Protein AF-A0A920MH54-F1 (afdb_monomer)

Foldseek 3Di:
DAPDVVDDDDDPVVVVVLLVCLVVVHADPVRHHGAAEDQDDPVVCVVDDDPRHDYHHCLCCDVVNVNDPVSNVCCCCVVVVPD

Radius of gyration: 14.31 Å; Cα contacts (8 Å, |Δi|>4): 82; chains: 1; bounding box: 32×32×33 Å

Nearest PDB structures (foldseek):
  6bev-assembly1_A  TM=6.024E-01  e=5.017E-02  Homo sapiens
  3nt6-assembly1_B  TM=6.662E-01  e=1.847E-01  Shewanella loihica PV-4
  3ntd-assembly1_B  TM=6.597E-01  e=2.119E-01  Shewanella loihica PV-4
  4ocg-assembly1_A  TM=6.549E-01  e=2.788E-01  Shewanella loihica PV-4
  3nta-assembly1_A  TM=6.634E-01  e=3.198E-01  Shewanella loihica PV-4

Mean predicted aligned error: 5.27 Å

Secondary structure (DSSP, 8-state):
-EEETTEE---HHHHHHHHHHHHTTPPPTTSPPP--EE-S-HHHHTT---TTPEE--GGGS-GGGT--HHHHHHHHHHHH---

pLDDT: mean 87.74, std 8.48, range [51.94, 96.38]

Solvent-accessible surface area (backbone atoms only — not comparable to full-atom values): 5182 Å² total; per-residue (Å²): 96,73,86,48,92,99,40,74,60,76,57,71,69,56,51,52,49,53,51,53,35,44,77,67,73,46,57,47,97,89,68,46,81,68,82,48,76,40,49,54,54,67,81,55,48,75,78,58,67,66,86,85,44,46,80,50,36,51,58,57,72,26,60,95,66,70,26,52,72,64,62,37,50,48,50,40,40,76,75,64,64,56,127

Structure (mmCIF, N/CA/C/O backbone):
data_AF-A0A920MH54-F1
#
_entry.id   AF-A0A920MH54-F1
#
loop_
_atom_site.group_PDB
_atom_site.id
_atom_site.type_symbol
_atom_site.label_atom_id
_atom_site.label_alt_id
_atom_site.label_comp_id
_atom_site.label_asym_id
_atom_site.label_entity_id
_atom_site.label_seq_id
_atom_site.pdbx_PDB_ins_code
_atom_site.Cartn_x
_atom_site.Cartn_y
_atom_site.Cartn_z
_atom_site.occupancy
_atom_site.B_iso_or_equiv
_atom_site.auth_seq_id
_atom_site.auth_comp_id
_atom_site.auth_asym_id
_atom_site.auth_atom_id
_atom_site.pdbx_PDB_model_num
ATOM 1 N N . MET A 1 1 ? 8.085 4.941 13.839 1.00 66.38 1 MET A N 1
ATOM 2 C CA . MET A 1 1 ? 9.386 5.489 13.363 1.00 66.38 1 MET A CA 1
ATOM 3 C C . MET A 1 1 ? 9.078 6.422 12.202 1.00 66.38 1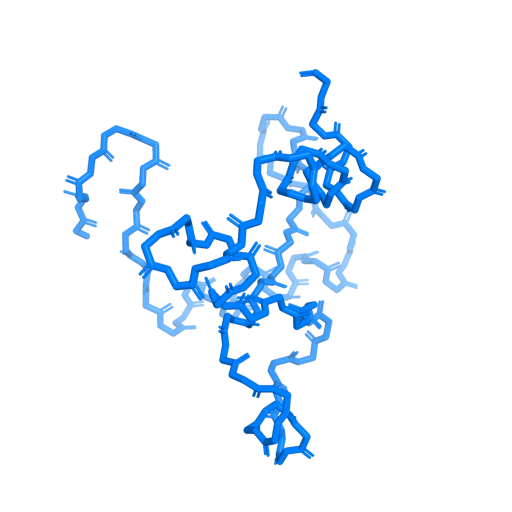 MET A C 1
ATOM 5 O O . MET A 1 1 ? 8.302 6.021 11.345 1.00 66.38 1 MET A O 1
ATOM 9 N N . GLN A 1 2 ? 9.600 7.652 12.180 1.00 70.81 2 GLN A N 1
ATOM 10 C CA . GLN A 1 2 ? 9.297 8.621 11.117 1.00 70.81 2 GLN A CA 1
ATOM 11 C C . GLN A 1 2 ? 10.499 8.741 10.176 1.00 70.81 2 GLN A C 1
ATOM 13 O O . GLN A 1 2 ? 11.579 9.140 10.606 1.00 70.81 2 GLN A O 1
ATOM 18 N N . LEU A 1 3 ? 10.327 8.357 8.907 1.00 76.75 3 LEU A N 1
ATOM 19 C CA . LEU A 1 3 ? 11.409 8.390 7.914 1.00 76.75 3 LEU A CA 1
ATOM 20 C C . LEU A 1 3 ? 11.652 9.82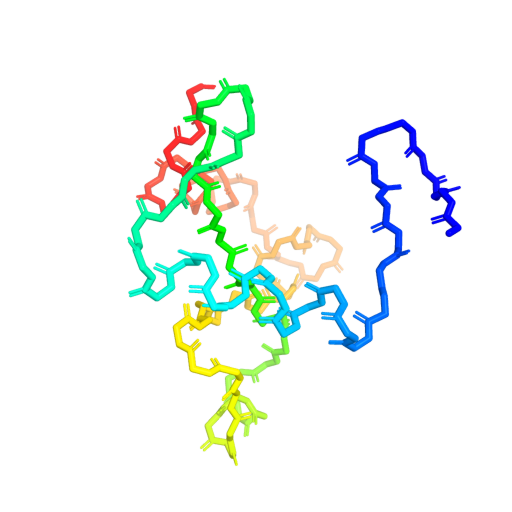1 7.414 1.00 76.75 3 LEU A C 1
ATOM 22 O O . LEU A 1 3 ? 12.802 10.223 7.238 1.00 76.75 3 LEU A O 1
ATOM 26 N N . ARG A 1 4 ? 10.563 10.572 7.182 1.00 81.31 4 ARG A N 1
ATOM 27 C CA . ARG A 1 4 ? 10.501 11.984 6.755 1.00 81.31 4 ARG A CA 1
ATOM 28 C C . ARG A 1 4 ? 9.140 12.588 7.151 1.00 81.31 4 ARG A C 1
ATOM 30 O O . ARG A 1 4 ? 8.217 11.821 7.426 1.00 81.31 4 ARG A O 1
ATOM 37 N N . PRO A 1 5 ? 8.971 13.925 7.161 1.00 85.00 5 PRO A N 1
ATOM 38 C CA . PRO A 1 5 ? 7.655 14.539 7.348 1.00 85.00 5 PRO A CA 1
ATOM 39 C C . PRO A 1 5 ? 6.623 13.957 6.371 1.00 85.00 5 PRO A C 1
ATOM 41 O O . PRO A 1 5 ? 6.919 13.802 5.188 1.00 85.00 5 PRO A O 1
ATOM 44 N N . GLY A 1 6 ? 5.444 13.593 6.878 1.00 84.38 6 GLY A N 1
ATOM 45 C CA . GLY A 1 6 ? 4.390 12.938 6.093 1.00 84.38 6 GLY A CA 1
ATOM 46 C C . GLY A 1 6 ? 4.609 11.447 5.795 1.00 84.38 6 GLY A C 1
ATOM 47 O O . GLY A 1 6 ? 3.748 10.839 5.173 1.00 84.38 6 GLY A O 1
ATOM 48 N N . ILE A 1 7 ? 5.721 10.840 6.237 1.00 89.44 7 ILE A N 1
ATOM 49 C CA . ILE A 1 7 ? 5.997 9.405 6.062 1.00 89.44 7 ILE A CA 1
ATOM 50 C C . ILE A 1 7 ? 6.186 8.743 7.423 1.00 89.44 7 ILE A C 1
ATOM 52 O O . ILE A 1 7 ? 7.207 8.925 8.098 1.00 89.44 7 ILE A O 1
ATOM 56 N N . GLU A 1 8 ? 5.218 7.912 7.787 1.00 90.56 8 GLU A N 1
ATOM 57 C CA . GLU A 1 8 ? 5.246 7.103 8.996 1.00 90.56 8 GLU A CA 1
ATOM 58 C C . GLU A 1 8 ? 5.428 5.619 8.663 1.00 90.56 8 GLU A C 1
ATOM 60 O O . GLU A 1 8 ? 4.827 5.089 7.731 1.00 90.56 8 GLU A O 1
ATOM 65 N N . THR A 1 9 ? 6.277 4.938 9.432 1.00 92.38 9 THR A N 1
ATOM 66 C CA . THR A 1 9 ? 6.328 3.474 9.444 1.00 92.38 9 THR A CA 1
ATOM 67 C C . THR A 1 9 ? 5.370 2.955 10.504 1.00 92.38 9 THR A C 1
ATOM 69 O O . THR A 1 9 ? 5.564 3.241 11.689 1.00 92.38 9 THR A O 1
ATOM 72 N N . ILE A 1 10 ? 4.390 2.171 10.064 1.00 93.44 10 ILE A N 1
ATOM 73 C CA . ILE A 1 10 ? 3.351 1.557 10.894 1.00 93.44 10 ILE A CA 1
ATOM 74 C C . ILE A 1 10 ? 3.594 0.052 11.068 1.00 93.44 10 ILE A C 1
ATOM 76 O O . ILE A 1 10 ? 4.299 -0.561 10.262 1.00 93.44 10 ILE A O 1
ATOM 80 N N . GLY A 1 11 ? 3.032 -0.537 12.123 1.00 94.75 11 GLY A N 1
ATOM 81 C CA . GLY A 1 11 ? 3.060 -1.975 12.365 1.00 94.75 11 GLY A CA 1
ATOM 82 C C . GLY A 1 11 ? 1.834 -2.699 11.801 1.00 94.75 11 GLY A C 1
ATOM 83 O O . GLY A 1 11 ? 0.969 -2.118 11.142 1.00 94.75 11 GLY A O 1
ATOM 84 N N . GLU A 1 12 ? 1.749 -4.002 12.083 1.00 95.75 12 GLU A N 1
ATOM 85 C CA . GLU A 1 12 ? 0.624 -4.843 11.652 1.00 95.75 12 GLU A CA 1
ATOM 86 C C . GLU A 1 12 ? -0.711 -4.427 12.281 1.00 95.75 12 GLU A C 1
ATOM 88 O O . GLU A 1 12 ? -1.735 -4.460 11.601 1.00 95.75 12 GLU A O 1
ATOM 93 N N . GLN A 1 13 ? -0.731 -4.022 13.557 1.00 96.38 13 GLN A N 1
ATOM 94 C CA . GLN A 1 13 ? -1.984 -3.645 14.220 1.00 96.38 13 GLN A CA 1
ATOM 95 C C . GLN A 1 13 ? -2.595 -2.385 13.607 1.00 96.38 13 GLN A C 1
ATOM 97 O O . GLN A 1 13 ? -3.798 -2.354 13.345 1.00 96.38 13 GLN A O 1
ATOM 102 N N . GLU A 1 14 ? -1.775 -1.376 13.319 1.00 94.75 14 GLU A N 1
ATOM 103 C CA . GLU A 1 14 ? -2.226 -0.157 12.650 1.00 94.75 14 GLU A CA 1
ATOM 104 C C . GLU A 1 14 ? -2.676 -0.454 11.213 1.00 94.75 14 GLU A C 1
ATOM 106 O O . GLU A 1 14 ? -3.714 0.038 10.777 1.00 94.75 14 GLU A O 1
ATOM 111 N N . MET A 1 15 ? -1.956 -1.321 10.492 1.00 94.56 15 MET A N 1
ATOM 112 C CA . MET A 1 15 ? -2.348 -1.769 9.151 1.00 94.56 15 MET A CA 1
ATOM 113 C C . MET A 1 15 ? -3.736 -2.432 9.157 1.00 94.56 15 MET A C 1
ATOM 115 O O . MET A 1 15 ? -4.595 -2.095 8.340 1.00 94.56 15 MET A O 1
ATOM 119 N N . ILE A 1 16 ? -3.993 -3.341 10.104 1.00 95.75 16 ILE A N 1
ATOM 120 C CA . ILE A 1 16 ? -5.309 -3.978 10.261 1.00 95.75 16 ILE A CA 1
ATOM 121 C C . ILE A 1 16 ? -6.373 -2.931 10.607 1.00 95.75 16 ILE A C 1
ATOM 123 O O . ILE A 1 16 ? -7.471 -2.971 10.052 1.00 95.75 16 ILE A O 1
ATOM 127 N N . HIS A 1 17 ? -6.059 -1.979 11.488 1.00 95.50 17 HIS A N 1
ATOM 128 C CA . HIS A 1 17 ? -6.975 -0.900 11.846 1.00 95.50 17 HIS A CA 1
ATOM 129 C C . HIS A 1 17 ? -7.406 -0.089 10.615 1.00 95.50 17 HIS A C 1
ATOM 131 O O . HIS A 1 17 ? -8.607 0.058 10.380 1.00 95.50 17 HIS A O 1
ATOM 137 N N . TYR A 1 18 ? -6.458 0.346 9.780 1.00 95.25 18 TYR A N 1
ATOM 138 C CA . TYR A 1 18 ? -6.758 1.073 8.544 1.00 95.25 18 TYR A CA 1
ATOM 139 C C . TYR A 1 18 ? -7.554 0.233 7.539 1.00 95.25 18 TYR A C 1
ATOM 141 O O . TYR A 1 18 ? -8.495 0.743 6.933 1.00 95.25 18 TYR A O 1
ATOM 149 N N . AL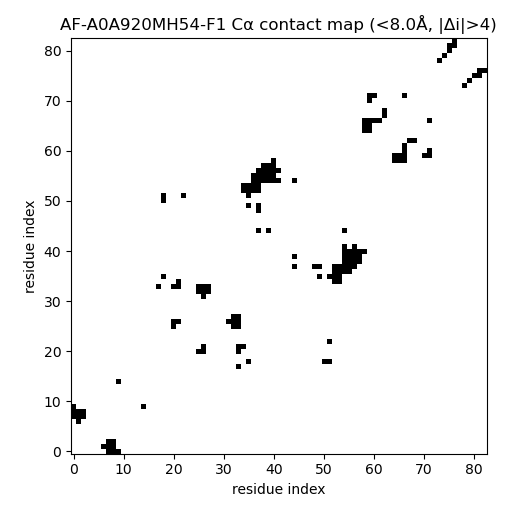A A 1 19 ? -7.258 -1.064 7.407 1.00 95.19 19 ALA A N 1
ATOM 150 C CA . ALA A 1 19 ? -8.043 -1.960 6.557 1.00 95.19 19 ALA A CA 1
ATOM 151 C C . ALA A 1 19 ? -9.501 -2.088 7.040 1.00 95.19 19 ALA A C 1
ATOM 153 O O . ALA A 1 19 ? -10.434 -2.070 6.233 1.00 95.19 19 ALA A O 1
ATOM 154 N N . VAL A 1 20 ? -9.724 -2.153 8.358 1.00 95.19 20 VAL A N 1
ATOM 155 C CA . VAL A 1 20 ? -11.073 -2.164 8.943 1.00 95.19 20 VAL A CA 1
ATOM 156 C C . VAL A 1 20 ? -11.783 -0.831 8.713 1.00 95.19 20 VAL A C 1
ATOM 158 O O . VAL A 1 20 ? -12.955 -0.839 8.336 1.00 95.19 20 VAL A O 1
ATOM 161 N N . MET A 1 21 ? -11.105 0.303 8.905 1.00 95.75 21 MET A N 1
ATOM 162 C CA . MET A 1 21 ? -11.671 1.626 8.616 1.00 95.75 21 MET A CA 1
ATOM 163 C C . MET A 1 21 ? -12.109 1.738 7.153 1.00 95.75 21 MET A C 1
ATOM 165 O O . MET A 1 21 ? -13.260 2.087 6.882 1.00 95.75 21 MET A O 1
ATOM 169 N N . MET A 1 22 ? -11.234 1.342 6.224 1.00 94.44 22 MET A N 1
ATOM 170 C CA . MET A 1 22 ? -11.513 1.311 4.788 1.00 94.44 22 MET A CA 1
ATOM 171 C C . MET A 1 22 ? -12.731 0.426 4.473 1.00 94.44 22 MET A 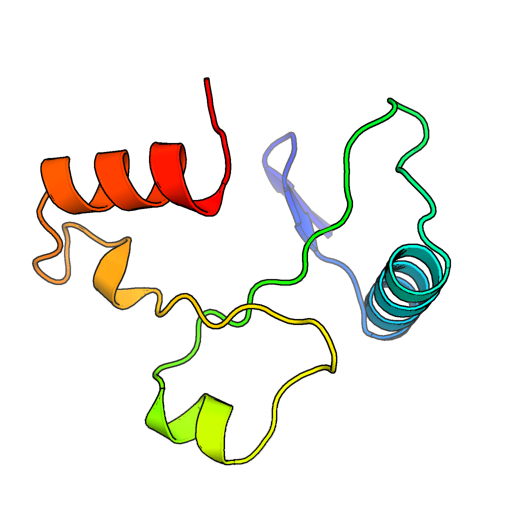C 1
ATOM 173 O O . MET A 1 22 ? -13.635 0.856 3.763 1.00 94.44 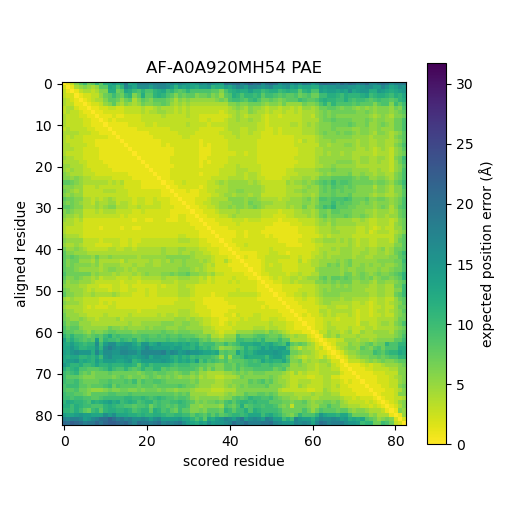22 MET A O 1
ATOM 177 N N . SER A 1 23 ? -12.833 -0.765 5.080 1.00 93.56 23 SER A N 1
ATOM 178 C CA . SER A 1 23 ? -13.991 -1.664 4.896 1.00 93.56 23 SER A CA 1
ATOM 179 C C . SER A 1 23 ? -15.324 -1.079 5.384 1.00 93.56 23 SER A C 1
ATOM 181 O O . SER A 1 23 ? -16.391 -1.504 4.943 1.00 93.56 23 SER A O 1
ATOM 183 N N . LYS A 1 24 ? -15.269 -0.099 6.293 1.00 95.38 24 LYS A N 1
ATOM 184 C CA . LYS A 1 24 ? -16.428 0.607 6.854 1.00 95.38 24 LYS A CA 1
ATOM 185 C C . LYS A 1 24 ? -16.709 1.942 6.154 1.00 95.38 24 LYS A C 1
ATOM 187 O O . LYS A 1 24 ? -17.603 2.659 6.596 1.00 95.38 24 LYS A O 1
ATOM 192 N N . GLY A 1 25 ? -15.949 2.297 5.113 1.00 93.25 25 GLY A N 1
ATOM 193 C CA . GLY A 1 25 ? -16.048 3.596 4.440 1.00 93.25 25 GLY A CA 1
ATOM 194 C C . GLY A 1 25 ? -15.670 4.778 5.340 1.00 93.25 25 GLY A C 1
ATOM 195 O O . GLY A 1 25 ? -16.184 5.882 5.161 1.00 93.25 25 GLY A O 1
ATOM 196 N N . GLN A 1 26 ? -14.833 4.544 6.355 1.00 96.06 26 GLN A N 1
ATOM 197 C CA . GLN A 1 26 ? -14.356 5.593 7.253 1.00 96.06 26 GLN A CA 1
ATOM 198 C C . GLN A 1 26 ? -13.192 6.349 6.617 1.00 96.06 26 GLN A C 1
ATOM 200 O O . GLN A 1 26 ? -12.325 5.756 5.979 1.00 96.06 26 GLN A O 1
ATOM 205 N N . LYS A 1 27 ? -13.167 7.660 6.849 1.00 93.94 27 LYS A N 1
ATOM 206 C CA . LYS A 1 27 ? -12.113 8.562 6.386 1.00 93.94 27 LYS A CA 1
ATOM 207 C C . LYS A 1 27 ? -11.159 8.906 7.519 1.00 93.94 27 LYS A C 1
ATOM 209 O O . LYS A 1 27 ? -11.490 8.741 8.696 1.00 93.94 27 LYS A O 1
ATOM 214 N N . MET A 1 28 ? -9.996 9.424 7.157 1.00 91.81 28 MET A N 1
ATOM 215 C CA . MET A 1 28 ? -9.071 10.023 8.112 1.00 91.81 28 MET A CA 1
ATOM 216 C C . MET A 1 28 ? -9.690 11.280 8.759 1.00 91.81 28 MET A C 1
ATOM 218 O O . MET A 1 28 ? -10.629 11.860 8.204 1.00 91.81 28 MET A O 1
ATOM 222 N N . PRO A 1 29 ? -9.184 11.741 9.921 1.00 90.88 29 PRO A N 1
ATOM 223 C CA . PRO A 1 29 ? -9.718 12.924 10.608 1.00 90.88 29 PRO A CA 1
ATOM 224 C C . PRO A 1 29 ? -9.701 14.214 9.775 1.00 90.88 29 PRO A C 1
ATOM 226 O O . PRO A 1 29 ? -10.519 15.101 9.999 1.00 90.88 29 PRO A O 1
ATOM 229 N N . ASP A 1 30 ? -8.782 14.315 8.815 1.00 91.31 30 ASP A N 1
ATOM 230 C CA . ASP A 1 30 ? -8.672 15.428 7.868 1.00 91.31 30 ASP A CA 1
ATOM 231 C C . ASP A 1 30 ? -9.601 15.289 6.643 1.00 91.31 30 ASP A C 1
ATOM 233 O O . ASP A 1 30 ? -9.601 16.143 5.758 1.00 91.31 30 ASP A O 1
ATOM 237 N N . GLY A 1 31 ? -10.413 14.229 6.595 1.00 90.94 31 GLY A N 1
ATOM 238 C CA . GLY A 1 31 ? -11.349 13.935 5.515 1.00 90.94 31 GLY A CA 1
ATOM 239 C C . GLY A 1 31 ? -10.744 13.188 4.325 1.00 90.94 31 GLY A C 1
ATOM 240 O O . GLY A 1 31 ? -11.475 12.940 3.363 1.00 90.94 31 GLY A O 1
ATOM 241 N N . SER A 1 32 ? -9.458 12.818 4.369 1.00 88.94 32 SER A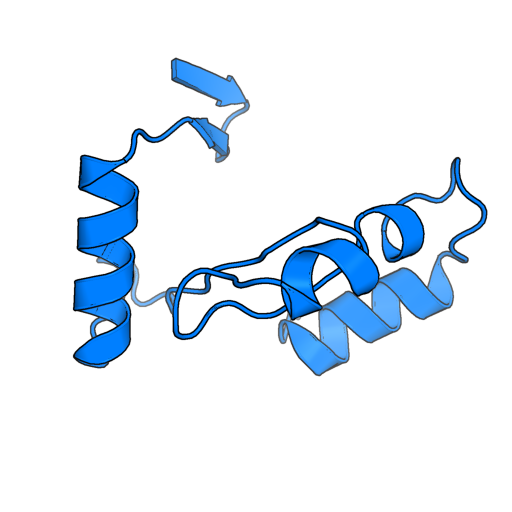 N 1
ATOM 242 C CA . SER A 1 32 ? -8.812 12.041 3.306 1.00 88.94 32 SER A CA 1
ATOM 243 C C . SER A 1 32 ? -9.263 10.572 3.285 1.00 88.94 32 SER A C 1
ATOM 245 O O . SER A 1 32 ? -9.630 9.988 4.310 1.00 88.94 32 SER A O 1
ATOM 247 N N . GLU A 1 33 ? -9.275 9.979 2.088 1.00 90.44 33 GLU A N 1
ATOM 248 C CA . GLU A 1 33 ? -9.586 8.560 1.883 1.00 90.44 33 GLU A CA 1
ATOM 249 C C . GLU A 1 33 ? -8.394 7.676 2.270 1.00 90.44 33 GLU A C 1
ATOM 251 O O . GLU A 1 33 ? -7.235 8.054 2.090 1.00 90.44 33 GLU A O 1
ATOM 256 N N . ILE A 1 34 ? -8.682 6.470 2.761 1.00 92.25 34 ILE A N 1
ATOM 257 C CA . ILE A 1 34 ? -7.661 5.466 3.077 1.00 92.25 34 ILE A CA 1
ATOM 258 C C . ILE A 1 34 ? -7.484 4.555 1.867 1.00 92.25 34 ILE A C 1
ATOM 260 O O . ILE A 1 34 ? -8.457 4.024 1.335 1.00 92.25 34 ILE A O 1
ATOM 264 N N . MET A 1 35 ? -6.235 4.316 1.479 1.00 92.25 35 MET A N 1
ATOM 265 C CA . MET A 1 35 ? -5.901 3.401 0.396 1.00 92.25 35 MET A CA 1
ATOM 266 C C . MET A 1 35 ? -4.690 2.550 0.760 1.00 92.25 35 MET A C 1
ATOM 268 O O . MET A 1 35 ? -3.704 3.040 1.308 1.00 92.25 35 MET A O 1
ATOM 272 N N . ILE A 1 36 ? -4.768 1.262 0.430 1.00 93.31 36 ILE A N 1
ATOM 273 C CA . ILE A 1 36 ? -3.705 0.290 0.676 1.00 93.31 36 ILE A CA 1
ATOM 274 C C . ILE A 1 36 ? -3.050 -0.040 -0.660 1.00 93.31 36 ILE A C 1
ATOM 276 O O . ILE A 1 36 ? -3.727 -0.465 -1.594 1.00 93.31 36 ILE A O 1
ATOM 280 N N . ILE A 1 37 ? -1.734 0.132 -0.745 1.00 92.69 37 ILE A N 1
ATOM 281 C CA . ILE A 1 37 ? -0.963 -0.160 -1.954 1.00 92.69 37 ILE A CA 1
ATOM 282 C C . ILE A 1 37 ? -0.032 -1.340 -1.684 1.00 92.69 37 ILE A C 1
ATOM 284 O O . ILE A 1 37 ? 0.809 -1.286 -0.787 1.00 92.69 37 ILE A O 1
ATOM 288 N N . ASP A 1 38 ? -0.142 -2.384 -2.501 1.00 94.25 38 ASP A N 1
ATOM 289 C CA . ASP A 1 38 ? 0.851 -3.453 -2.564 1.00 94.25 38 ASP A CA 1
ATOM 290 C C . ASP A 1 38 ? 1.837 -3.150 -3.692 1.00 94.25 38 ASP A C 1
ATOM 292 O O . ASP A 1 38 ? 1.500 -3.256 -4.874 1.00 94.25 38 ASP A O 1
ATOM 296 N N . SER A 1 39 ? 3.060 -2.767 -3.329 1.00 92.94 39 SER A N 1
ATOM 297 C CA . SER A 1 39 ? 4.074 -2.348 -4.296 1.00 92.94 39 SER A CA 1
ATOM 298 C C . SER A 1 39 ? 4.857 -3.495 -4.934 1.00 92.94 39 SER A C 1
ATOM 300 O O . SER A 1 39 ? 5.751 -3.250 -5.748 1.00 92.94 39 SER A O 1
ATOM 302 N N . ARG A 1 40 ? 4.561 -4.752 -4.577 1.00 93.62 40 ARG A N 1
ATOM 303 C CA . ARG A 1 40 ? 5.244 -5.934 -5.121 1.00 93.62 40 ARG A CA 1
ATOM 304 C C . ARG A 1 40 ? 4.924 -6.137 -6.606 1.00 93.62 40 ARG A C 1
ATOM 306 O O . ARG A 1 40 ? 4.001 -5.544 -7.159 1.00 93.62 40 ARG A O 1
ATOM 313 N N . THR A 1 41 ? 5.709 -6.985 -7.271 1.00 92.56 41 THR A N 1
ATOM 314 C CA . THR A 1 41 ? 5.427 -7.362 -8.662 1.00 92.56 41 THR A CA 1
ATOM 315 C C . THR A 1 41 ? 4.155 -8.219 -8.751 1.00 92.56 41 THR A C 1
ATOM 317 O O . THR A 1 41 ? 3.841 -8.934 -7.792 1.00 92.56 41 THR A O 1
ATOM 320 N N . PRO A 1 42 ? 3.442 -8.211 -9.895 1.00 92.00 42 PRO A N 1
ATOM 321 C CA . PRO A 1 42 ? 2.140 -8.874 -10.017 1.00 92.00 42 PRO A CA 1
ATOM 322 C C . PRO A 1 42 ? 2.164 -10.369 -9.668 1.00 92.00 42 PRO A C 1
ATOM 324 O O . PRO A 1 42 ? 1.247 -10.862 -9.015 1.00 92.00 42 PRO A O 1
ATOM 327 N N . ASP A 1 43 ? 3.248 -11.079 -10.003 1.00 92.19 43 ASP A N 1
ATOM 328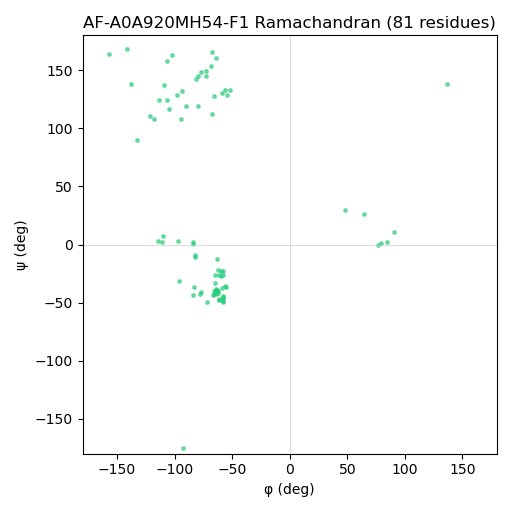 C CA . ASP A 1 43 ? 3.411 -12.510 -9.696 1.00 92.19 43 ASP A CA 1
ATOM 329 C C . ASP A 1 43 ? 3.391 -12.823 -8.190 1.00 92.19 43 ASP A C 1
ATOM 331 O O . ASP A 1 43 ? 3.067 -13.939 -7.778 1.00 92.19 43 ASP A O 1
ATOM 335 N N . TRP A 1 44 ? 3.771 -11.859 -7.348 1.00 90.12 44 TRP A N 1
ATOM 336 C CA . TRP A 1 44 ? 3.725 -11.999 -5.892 1.00 90.12 44 TRP A CA 1
ATOM 337 C C . TRP A 1 44 ? 2.343 -11.683 -5.346 1.00 90.12 44 TRP A C 1
ATOM 339 O O . TRP A 1 44 ? 1.834 -12.428 -4.511 1.00 90.12 44 TRP A O 1
ATOM 349 N N . THR A 1 45 ? 1.725 -10.614 -5.835 1.00 90.62 45 THR A N 1
ATOM 350 C CA . THR A 1 45 ? 0.377 -10.209 -5.432 1.00 90.62 45 THR A CA 1
ATOM 351 C C . THR A 1 45 ? -0.671 -11.247 -5.847 1.00 90.62 45 THR A C 1
ATOM 353 O O . THR A 1 45 ? -1.588 -11.527 -5.077 1.00 90.62 45 THR A O 1
ATOM 356 N N . ALA A 1 46 ? -0.478 -11.929 -6.981 1.00 90.56 46 ALA A N 1
ATOM 357 C CA . ALA A 1 46 ? -1.320 -13.044 -7.421 1.00 90.56 46 ALA A CA 1
ATOM 358 C C . ALA A 1 46 ? -1.354 -14.226 -6.429 1.00 90.56 46 ALA A C 1
ATOM 360 O O . ALA A 1 46 ? -2.307 -15.001 -6.425 1.00 90.56 46 ALA A O 1
ATOM 361 N N . LYS A 1 47 ? -0.341 -14.362 -5.560 1.00 94.06 47 LYS A N 1
ATOM 362 C CA . LYS A 1 47 ? -0.299 -15.390 -4.502 1.00 94.06 47 LYS A CA 1
ATOM 363 C C . LYS A 1 47 ? -1.077 -14.990 -3.247 1.00 94.06 47 LYS A C 1
ATOM 365 O O . LYS A 1 47 ? -1.234 -15.810 -2.347 1.00 94.06 47 LYS A O 1
ATOM 370 N N . GLY A 1 48 ? -1.526 -13.742 -3.170 1.00 93.25 48 GLY A N 1
ATOM 371 C CA . GLY A 1 48 ? -2.238 -13.182 -2.033 1.00 93.25 48 GLY A CA 1
ATOM 372 C C . GLY A 1 48 ? -1.744 -11.780 -1.688 1.00 93.25 48 GLY A C 1
ATOM 373 O O . GLY A 1 48 ? -0.540 -11.501 -1.648 1.00 93.25 48 GLY A O 1
ATOM 374 N N . MET A 1 49 ? -2.699 -10.907 -1.389 1.00 94.25 49 MET A N 1
ATOM 375 C CA . MET A 1 49 ? -2.483 -9.554 -0.887 1.00 94.25 49 MET A CA 1
ATOM 376 C C . MET A 1 49 ? -3.537 -9.217 0.165 1.00 94.25 49 MET A C 1
ATOM 378 O O . MET A 1 49 ? -4.528 -9.935 0.321 1.00 94.25 49 MET A O 1
ATOM 382 N N . ILE A 1 50 ? -3.319 -8.120 0.885 1.00 93.38 50 ILE A N 1
ATOM 383 C CA . ILE A 1 50 ? -4.296 -7.595 1.836 1.00 93.38 50 ILE A CA 1
ATOM 384 C C . ILE A 1 50 ? -5.602 -7.286 1.078 1.00 93.38 50 ILE A C 1
ATOM 386 O O . ILE A 1 50 ? -5.552 -6.633 0.033 1.00 93.38 50 ILE A O 1
ATOM 390 N N . PRO A 1 51 ? -6.773 -7.739 1.562 1.00 91.38 51 PRO A N 1
ATOM 391 C CA . PRO A 1 51 ? -8.048 -7.432 0.926 1.00 91.38 51 PRO A CA 1
ATOM 392 C C . PRO A 1 51 ? -8.278 -5.924 0.779 1.00 91.38 51 PRO A C 1
ATOM 394 O O . PRO A 1 51 ? -8.082 -5.162 1.724 1.00 91.38 51 PRO A O 1
ATOM 397 N N . GLY A 1 52 ? -8.705 -5.503 -0.412 1.00 89.56 52 GLY A N 1
ATOM 398 C CA . GLY A 1 52 ? -8.908 -4.092 -0.748 1.00 89.56 52 GLY A CA 1
ATOM 399 C C . GLY A 1 52 ? -7.627 -3.322 -1.090 1.00 89.56 52 GLY A C 1
ATOM 400 O O . GLY A 1 52 ? -7.714 -2.136 -1.389 1.00 89.56 52 GLY A O 1
ATOM 401 N N . ALA A 1 53 ? -6.456 -3.969 -1.080 1.00 93.69 53 ALA A N 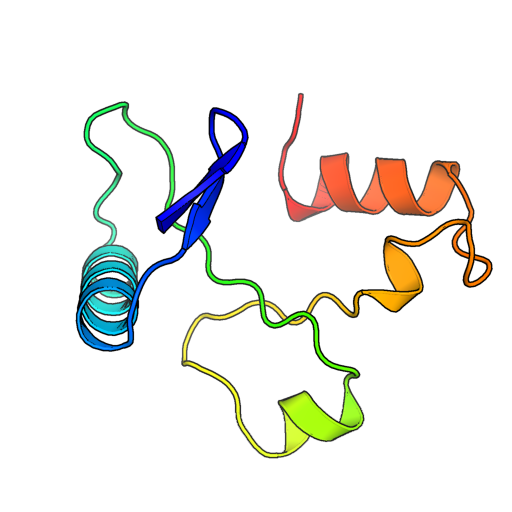1
ATOM 402 C CA . ALA A 1 53 ? -5.239 -3.364 -1.604 1.00 93.69 53 ALA A CA 1
ATOM 403 C C . ALA A 1 53 ? -5.253 -3.288 -3.137 1.00 93.69 53 ALA A C 1
ATOM 405 O O . ALA A 1 53 ? -5.738 -4.193 -3.820 1.00 93.69 53 ALA A O 1
ATOM 406 N N . VAL A 1 54 ? -4.664 -2.220 -3.666 1.00 92.31 54 VAL A N 1
ATOM 407 C CA . VAL A 1 54 ? -4.392 -2.035 -5.093 1.00 92.31 54 VAL A CA 1
ATOM 408 C C . VAL A 1 54 ? -2.941 -2.427 -5.358 1.00 92.31 54 VAL A C 1
ATOM 410 O O . VAL A 1 54 ? -2.032 -1.958 -4.669 1.00 92.31 54 VAL A O 1
ATOM 413 N N . ASN A 1 55 ? -2.697 -3.295 -6.343 1.00 92.94 55 ASN A N 1
ATOM 414 C CA . ASN A 1 55 ? -1.331 -3.621 -6.744 1.00 92.94 55 ASN A CA 1
ATOM 415 C C . ASN A 1 55 ? -0.763 -2.520 -7.643 1.00 92.94 55 ASN A C 1
ATOM 417 O O . ASN A 1 55 ? -1.274 -2.290 -8.735 1.00 92.94 55 ASN A O 1
ATOM 421 N N . LEU A 1 56 ? 0.322 -1.887 -7.197 1.00 92.00 56 LEU A N 1
ATOM 422 C CA . LEU A 1 56 ? 1.062 -0.891 -7.965 1.00 92.00 56 LEU A CA 1
ATOM 423 C C . LEU A 1 56 ? 2.560 -1.201 -7.895 1.00 92.00 56 LEU A C 1
ATOM 425 O O . LEU A 1 56 ? 3.250 -0.713 -6.996 1.00 92.00 56 LEU A O 1
ATOM 429 N N . PRO A 1 57 ? 3.085 -2.012 -8.826 1.00 91.94 57 PRO A N 1
ATOM 430 C CA . PRO A 1 57 ? 4.481 -2.412 -8.808 1.00 91.94 57 PRO A CA 1
ATOM 431 C C . PRO A 1 57 ? 5.429 -1.209 -8.774 1.00 91.94 57 PRO A C 1
ATOM 433 O O . PRO A 1 57 ? 5.365 -0.324 -9.627 1.00 91.94 57 PRO A O 1
ATOM 436 N N . TRP A 1 58 ? 6.377 -1.210 -7.835 1.00 88.19 58 TRP A N 1
ATOM 437 C CA . TRP A 1 58 ? 7.363 -0.128 -7.684 1.00 88.19 58 TRP A CA 1
ATOM 438 C C . TRP A 1 58 ? 8.201 0.121 -8.952 1.00 88.19 58 TRP A C 1
ATOM 440 O O . TRP A 1 58 ? 8.746 1.209 -9.139 1.00 88.19 58 TRP A O 1
ATOM 450 N N . THR A 1 59 ? 8.306 -0.874 -9.836 1.00 87.75 59 THR A N 1
ATOM 451 C CA . THR A 1 59 ? 8.989 -0.769 -11.131 1.00 87.75 59 THR A CA 1
ATOM 452 C C . THR A 1 59 ? 8.311 0.212 -12.082 1.00 87.75 59 THR A C 1
ATOM 454 O O . THR A 1 59 ? 9.001 0.772 -12.923 1.00 87.75 59 THR A O 1
ATOM 457 N N . LEU A 1 60 ? 7.003 0.448 -11.930 1.00 86.19 60 LEU A N 1
ATOM 458 C CA . LEU A 1 60 ? 6.243 1.437 -12.704 1.00 86.19 60 LEU A CA 1
ATOM 459 C C . LEU A 1 60 ? 6.386 2.862 -12.152 1.00 86.19 60 LEU A C 1
ATOM 461 O O . LEU A 1 60 ? 5.986 3.811 -12.809 1.00 86.19 60 LEU A O 1
ATOM 465 N N . LEU A 1 61 ? 6.959 3.018 -10.955 1.00 83.12 61 LEU A N 1
ATOM 466 C CA . LEU A 1 61 ? 7.125 4.308 -10.274 1.00 83.12 61 LEU A CA 1
ATOM 467 C C . LEU A 1 61 ? 8.582 4.764 -10.193 1.00 83.12 61 LEU A C 1
ATOM 469 O O . LEU A 1 61 ? 8.898 5.763 -9.549 1.00 83.12 61 LEU A O 1
ATOM 473 N N . SER A 1 62 ? 9.502 3.994 -10.773 1.00 82.69 62 SER A N 1
ATOM 474 C CA . SER A 1 62 ? 10.930 4.245 -10.649 1.00 82.69 62 SER A CA 1
ATOM 475 C C . SER A 1 62 ? 11.544 4.537 -12.007 1.00 82.69 62 SER A C 1
ATOM 477 O O . SER A 1 62 ? 11.793 3.624 -12.792 1.00 82.69 62 SER A O 1
ATOM 479 N N . GLU A 1 63 ? 11.904 5.799 -12.236 1.00 79.19 63 GLU A N 1
ATOM 480 C CA . GLU A 1 63 ? 12.679 6.209 -13.417 1.00 79.19 63 GLU A CA 1
ATOM 481 C C . GLU A 1 63 ? 13.986 5.412 -13.535 1.00 79.19 63 GLU A C 1
ATOM 483 O O . GLU A 1 63 ? 14.384 4.976 -14.612 1.00 79.19 63 GLU A O 1
ATOM 488 N N . ARG A 1 64 ? 14.616 5.095 -12.393 1.00 77.19 64 ARG A N 1
ATOM 489 C CA . ARG A 1 64 ? 15.823 4.248 -12.328 1.00 77.19 64 ARG A CA 1
ATOM 490 C C . ARG A 1 64 ? 15.602 2.810 -12.811 1.00 77.19 64 ARG A C 1
ATOM 492 O O . ARG A 1 64 ? 16.574 2.076 -12.977 1.00 77.19 64 ARG A O 1
ATOM 499 N N . LYS A 1 65 ? 14.352 2.384 -12.992 1.00 77.19 65 LYS A N 1
ATOM 500 C CA . LYS A 1 65 ? 13.970 1.084 -13.557 1.00 77.19 65 LYS A CA 1
ATOM 501 C C . LYS A 1 65 ? 13.349 1.192 -14.946 1.00 77.19 65 LYS A C 1
ATOM 503 O O . LYS A 1 65 ? 12.924 0.171 -15.473 1.00 77.19 65 LYS A O 1
ATOM 508 N N . GLY A 1 66 ? 13.364 2.381 -15.543 1.00 77.19 66 GLY A N 1
ATOM 509 C CA . GLY A 1 66 ? 12.878 2.609 -16.898 1.00 77.19 66 GLY A CA 1
ATOM 510 C C . GLY A 1 66 ? 11.405 2.997 -16.985 1.00 77.19 66 GLY A C 1
ATOM 511 O O . GLY A 1 66 ? 10.881 3.005 -18.092 1.00 77.19 66 GLY A O 1
ATOM 512 N N . ALA A 1 67 ? 10.745 3.317 -15.865 1.00 81.69 67 ALA A N 1
ATOM 513 C CA . ALA A 1 67 ? 9.440 3.967 -15.925 1.00 81.69 67 ALA A CA 1
ATOM 514 C C . ALA A 1 67 ? 9.606 5.366 -16.526 1.00 81.69 67 ALA A C 1
ATOM 516 O O . ALA A 1 67 ? 10.459 6.135 -16.074 1.00 81.69 67 ALA A O 1
ATOM 517 N N . ASP A 1 68 ? 8.826 5.684 -17.553 1.00 86.19 68 ASP A N 1
ATOM 518 C CA . ASP A 1 68 ? 8.864 7.009 -18.146 1.00 86.19 68 ASP A CA 1
ATOM 519 C C . ASP A 1 68 ? 8.056 8.005 -17.289 1.00 86.19 68 ASP A C 1
ATOM 521 O O . ASP A 1 68 ? 7.030 7.641 -16.705 1.00 86.19 68 ASP A O 1
ATOM 525 N N . PRO A 1 69 ? 8.497 9.272 -17.193 1.00 83.50 69 PRO A N 1
ATOM 526 C CA . PRO A 1 69 ? 7.835 10.266 -16.349 1.00 83.50 69 PRO A CA 1
ATOM 527 C C . PRO A 1 69 ? 6.370 10.536 -16.717 1.00 83.50 69 PRO A C 1
ATOM 529 O O . PRO A 1 69 ? 5.597 10.931 -15.846 1.00 83.50 69 PRO A O 1
ATOM 532 N N . ILE A 1 70 ? 5.985 10.334 -17.984 1.00 86.19 70 ILE A N 1
ATOM 533 C CA . ILE A 1 70 ? 4.611 10.554 -18.449 1.00 86.19 70 ILE A CA 1
ATOM 534 C C . ILE A 1 70 ? 3.713 9.450 -17.895 1.00 86.19 70 ILE A C 1
ATOM 536 O O . ILE A 1 70 ? 2.738 9.771 -17.224 1.00 86.19 70 ILE A O 1
ATOM 540 N N . SER A 1 71 ? 4.093 8.179 -18.037 1.00 84.06 71 SER A N 1
ATOM 541 C CA . SER A 1 71 ? 3.352 7.064 -17.434 1.00 84.06 71 SER A CA 1
ATOM 542 C C . SER A 1 71 ? 3.248 7.193 -15.915 1.00 84.06 71 SER A C 1
ATOM 544 O O . SER A 1 71 ? 2.206 6.891 -15.341 1.00 84.06 71 SER A O 1
ATOM 546 N N . ILE A 1 72 ? 4.296 7.673 -15.232 1.00 84.38 72 ILE A N 1
ATOM 547 C CA . ILE A 1 72 ? 4.218 7.939 -13.785 1.00 84.38 72 ILE A CA 1
ATOM 548 C C . ILE A 1 72 ? 3.150 9.004 -13.495 1.00 84.38 72 ILE A C 1
ATOM 550 O O . ILE A 1 72 ? 2.331 8.818 -12.595 1.00 84.38 72 ILE A O 1
ATOM 554 N N . ALA A 1 73 ? 3.136 10.106 -14.249 1.00 83.50 73 ALA A N 1
ATOM 555 C CA . ALA A 1 73 ? 2.154 11.175 -14.083 1.00 83.50 73 ALA A CA 1
ATOM 556 C C . ALA A 1 73 ? 0.718 10.712 -14.400 1.00 83.50 73 ALA A C 1
ATOM 558 O O . ALA A 1 73 ? -0.211 11.056 -13.667 1.00 83.50 73 ALA A O 1
ATOM 559 N N . GLU A 1 74 ? 0.534 9.893 -15.435 1.00 85.50 74 GLU A N 1
ATOM 560 C CA . GLU A 1 74 ? -0.753 9.279 -15.787 1.00 85.50 74 GLU A CA 1
ATOM 561 C C . GLU A 1 74 ? -1.249 8.373 -14.658 1.00 85.50 74 GLU A C 1
ATOM 563 O O . GLU A 1 74 ? -2.368 8.536 -14.180 1.00 85.50 74 GLU A O 1
ATOM 568 N N . ILE A 1 75 ? -0.391 7.500 -14.120 1.00 85.19 75 ILE A N 1
ATOM 569 C CA . ILE A 1 75 ? -0.741 6.649 -12.975 1.00 85.19 75 ILE A CA 1
ATOM 570 C C . ILE A 1 75 ? -1.159 7.507 -11.768 1.00 85.19 75 ILE A C 1
ATOM 572 O O . ILE A 1 75 ? -2.162 7.209 -11.123 1.00 85.19 75 ILE A O 1
ATOM 576 N N . MET A 1 76 ? -0.423 8.576 -11.450 1.00 83.69 76 MET A N 1
ATOM 577 C CA . MET A 1 76 ? -0.751 9.446 -10.310 1.00 83.69 76 MET A CA 1
ATOM 578 C C . MET A 1 76 ? -2.094 10.174 -10.485 1.00 83.69 76 MET A C 1
ATOM 580 O O . MET A 1 76 ? -2.904 10.234 -9.557 1.00 83.69 76 MET A O 1
ATOM 584 N N . THR A 1 77 ? -2.367 10.682 -11.684 1.00 81.81 77 THR A N 1
ATOM 585 C CA . THR A 1 77 ? -3.581 11.460 -11.968 1.00 81.81 77 THR A CA 1
ATOM 586 C C . THR A 1 77 ? -4.821 10.584 -12.152 1.00 81.81 77 THR A C 1
ATOM 588 O O . THR A 1 77 ? -5.876 10.902 -11.601 1.00 81.81 77 THR A O 1
ATOM 591 N N . GLU A 1 78 ? -4.709 9.467 -12.871 1.00 80.38 78 GLU A N 1
ATOM 592 C CA . GLU A 1 78 ? -5.850 8.612 -13.215 1.00 80.38 78 GLU A CA 1
ATOM 593 C C . GLU A 1 78 ? -6.228 7.632 -12.100 1.00 80.38 78 GLU A C 1
ATOM 595 O O . GLU A 1 78 ? -7.415 7.376 -11.891 1.00 80.38 78 GLU A O 1
ATOM 600 N N . GLN A 1 79 ? -5.244 7.088 -11.374 1.00 74.88 79 GLN A N 1
ATOM 601 C CA . GLN A 1 79 ? -5.491 6.067 -10.344 1.00 74.88 79 GLN A CA 1
ATOM 602 C C . GLN A 1 79 ? -5.599 6.662 -8.942 1.00 74.88 79 GLN A C 1
ATOM 604 O O . GLN A 1 79 ? -6.324 6.127 -8.106 1.00 74.88 79 GLN A O 1
ATOM 609 N N . PHE A 1 80 ? -4.879 7.756 -8.673 1.00 74.50 80 PHE A N 1
ATOM 610 C CA . PHE A 1 80 ? -4.779 8.334 -7.328 1.00 74.50 80 PHE A CA 1
ATOM 611 C C . PHE A 1 80 ? -5.400 9.720 -7.204 1.00 74.50 80 PHE A C 1
ATOM 613 O O . PHE A 1 80 ? -5.348 10.311 -6.125 1.00 74.50 80 PHE A O 1
ATOM 620 N N . TRP A 1 81 ? -6.012 10.223 -8.283 1.00 65.12 81 TRP A N 1
ATOM 621 C CA . TRP A 1 81 ? -6.696 11.518 -8.340 1.00 65.12 81 TRP A CA 1
ATOM 622 C C . TRP A 1 81 ? -5.861 12.660 -7.751 1.00 65.12 81 TRP A C 1
ATOM 624 O O . TRP A 1 81 ? -6.408 13.623 -7.201 1.00 65.12 81 TRP A O 1
ATOM 634 N N . SER A 1 82 ? -4.529 12.547 -7.845 1.00 62.56 82 SER A N 1
ATOM 635 C CA . SER A 1 82 ? -3.626 13.604 -7.417 1.00 62.56 82 SER A CA 1
ATOM 636 C C . SER A 1 82 ? -3.829 14.777 -8.369 1.00 62.56 82 SER A C 1
ATOM 638 O O . SER A 1 82 ? -3.568 14.648 -9.567 1.00 62.56 82 SER A O 1
ATOM 640 N N . LYS A 1 83 ? -4.373 15.875 -7.847 1.00 51.94 83 LYS A N 1
ATOM 641 C CA . LYS A 1 83 ? -4.563 17.120 -8.596 1.00 51.94 83 LYS A CA 1
ATOM 642 C C . LYS A 1 83 ? -3.252 17.863 -8.789 1.00 51.94 83 LYS A C 1
ATOM 644 O O . LYS A 1 83 ? -2.424 17.822 -7.851 1.00 51.94 83 LYS A O 1
#

Sequence (83 aa):
MQLRPGIETIGEQEMIHYAVMMSKGQKMPDGSEIMIIDSRTPDWTAKGMIPGAVNLPWTLLSERKGADPISIAE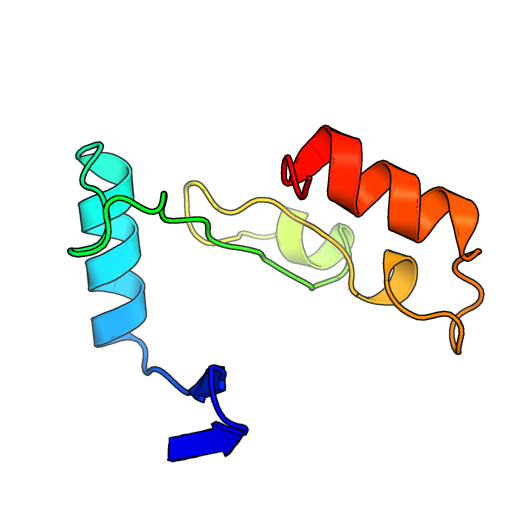IMTEQFWSK